Protein AF-0000000073405558 (afdb_homodimer)

Structure (mmCIF, N/CA/C/O backbone):
data_AF-0000000073405558-model_v1
#
loop_
_entity.id
_entity.type
_entity.pdbx_description
1 polymer 'Conserved protein'
#
loop_
_atom_site.group_PDB
_atom_site.id
_atom_site.type_symbol
_atom_site.label_atom_id
_atom_site.label_alt_id
_atom_site.label_comp_id
_atom_site.label_asym_id
_atom_site.label_entity_id
_atom_site.label_seq_id
_atom_site.pdbx_PDB_ins_code
_atom_site.Cartn_x
_atom_site.Cartn_y
_atom_site.Cartn_z
_atom_site.occupancy
_atom_site.B_iso_or_equiv
_atom_site.auth_seq_id
_atom_site.auth_comp_id
_atom_site.auth_asym_id
_atom_site.auth_atom_id
_atom_site.pdbx_PDB_model_num
ATOM 1 N N . MET A 1 1 ? 10.961 -2.889 0.88 1 94.19 1 MET A N 1
ATOM 2 C CA . MET A 1 1 ? 10.07 -3.098 2.018 1 94.19 1 MET A CA 1
ATOM 3 C C . MET A 1 1 ? 9.234 -4.359 1.827 1 94.19 1 MET A C 1
ATOM 5 O O . MET A 1 1 ? 8.805 -4.66 0.713 1 94.19 1 MET A O 1
ATOM 9 N N . LYS A 1 2 ? 8.961 -5.039 2.867 1 95.44 2 LYS A N 1
ATOM 10 C CA . LYS A 1 2 ? 8.125 -6.234 2.814 1 95.44 2 LYS A CA 1
ATOM 11 C C . LYS A 1 2 ? 6.695 -5.926 3.254 1 95.44 2 LYS A C 1
ATOM 13 O O . LYS A 1 2 ? 6.469 -5.008 4.047 1 95.44 2 LYS A O 1
ATOM 18 N N . PRO A 1 3 ? 5.777 -6.672 2.682 1 95.94 3 PRO A N 1
ATOM 19 C CA . PRO A 1 3 ? 4.41 -6.461 3.164 1 95.94 3 PRO A CA 1
ATOM 20 C C . PRO A 1 3 ? 4.215 -6.93 4.602 1 95.94 3 PRO A C 1
ATOM 22 O O . PRO A 1 3 ? 4.848 -7.895 5.035 1 95.94 3 PRO A O 1
ATOM 25 N N . LEU A 1 4 ? 3.416 -6.172 5.285 1 94.69 4 LEU A N 1
ATOM 26 C CA . LEU A 1 4 ? 2.92 -6.625 6.578 1 94.69 4 LEU A CA 1
ATOM 27 C C . LEU A 1 4 ? 1.76 -7.598 6.406 1 94.69 4 LEU A C 1
ATOM 29 O O . LEU A 1 4 ? 0.819 -7.324 5.656 1 94.69 4 LEU A O 1
ATOM 33 N N . ILE A 1 5 ? 1.87 -8.695 7.098 1 93.44 5 ILE A N 1
ATOM 34 C CA . ILE A 1 5 ? 0.829 -9.711 6.961 1 93.44 5 ILE A CA 1
ATOM 35 C C . ILE A 1 5 ? 0.1 -9.883 8.289 1 93.44 5 ILE A C 1
ATOM 37 O O . ILE A 1 5 ? 0.732 -10.07 9.336 1 93.44 5 ILE A O 1
ATOM 41 N N . HIS A 1 6 ? -1.193 -9.727 8.211 1 91.56 6 HIS A N 1
ATOM 42 C CA . HIS A 1 6 ? -2.047 -10.078 9.336 1 91.56 6 HIS A CA 1
ATOM 43 C C . HIS A 1 6 ? -2.803 -11.375 9.07 1 91.56 6 HIS A C 1
ATOM 45 O O . HIS A 1 6 ? -3.539 -11.484 8.086 1 91.56 6 HIS A O 1
ATOM 51 N N . LYS A 1 7 ? -2.51 -12.219 9.969 1 88.12 7 LYS A N 1
ATOM 52 C CA . LYS A 1 7 ? -3.195 -13.5 9.828 1 88.12 7 LYS A CA 1
ATOM 53 C C . LYS A 1 7 ? -4.66 -13.391 10.25 1 88.12 7 LYS A C 1
ATOM 55 O O . LYS A 1 7 ? -4.977 -12.719 11.227 1 88.12 7 LYS A O 1
ATOM 60 N N . GLY A 1 8 ? -5.41 -13.812 9.375 1 82.25 8 GLY A N 1
ATOM 61 C CA . GLY A 1 8 ? -6.812 -13.891 9.75 1 82.25 8 GLY A CA 1
ATOM 62 C C . GLY A 1 8 ? -7.129 -15.055 10.664 1 82.25 8 GLY A C 1
ATOM 63 O O . GLY A 1 8 ? -6.223 -15.734 11.148 1 82.25 8 GLY A O 1
ATOM 64 N N . SER A 1 9 ? -8.43 -15.102 11.023 1 83.25 9 SER A N 1
ATOM 65 C CA . SER A 1 9 ? -8.906 -16.156 11.906 1 83.25 9 SER A CA 1
ATOM 66 C C . SER A 1 9 ? -8.828 -17.531 11.227 1 83.25 9 SER A C 1
ATOM 68 O O . SER A 1 9 ? -8.719 -18.547 11.898 1 83.25 9 SER A O 1
ATOM 70 N N . LYS A 1 10 ? -8.906 -17.609 9.891 1 84.69 10 LYS A N 1
ATOM 71 C CA . LYS A 1 10 ? -8.867 -18.828 9.102 1 84.69 10 LYS A CA 1
ATOM 72 C C . LYS A 1 10 ? -7.723 -18.797 8.086 1 84.69 10 LYS A C 1
ATOM 74 O O . LYS A 1 10 ? -7.297 -17.719 7.66 1 84.69 10 LYS A O 1
ATOM 79 N N . PRO A 1 11 ? -7.262 -20.047 7.836 1 77.06 11 PRO A N 1
ATOM 80 C CA . PRO A 1 11 ? -6.242 -20.094 6.785 1 77.06 11 PRO A CA 1
ATOM 81 C C . PRO A 1 11 ? -6.711 -19.469 5.473 1 77.06 11 PRO A C 1
ATOM 83 O O . PRO A 1 11 ? -7.863 -19.672 5.074 1 77.06 11 PRO A O 1
ATOM 86 N N . GLY A 1 12 ? -5.973 -18.562 4.902 1 78.06 12 GLY A N 1
ATOM 87 C CA . GLY A 1 12 ? -6.328 -17.938 3.645 1 78.06 12 GLY A CA 1
ATOM 88 C C . GLY A 1 12 ? -6.945 -16.562 3.826 1 78.06 12 GLY A C 1
ATOM 89 O O . GLY A 1 12 ? -7.242 -15.875 2.846 1 78.06 12 GLY A O 1
ATOM 90 N N . GLN A 1 13 ? -7.195 -16.234 5.016 1 87.81 13 GLN A N 1
ATOM 91 C CA . GLN A 1 13 ? -7.812 -14.938 5.301 1 87.81 13 GLN A CA 1
ATOM 92 C C . GLN A 1 13 ? -6.777 -13.93 5.785 1 87.81 13 GLN A C 1
ATOM 94 O O . GLN A 1 13 ? -7.047 -13.141 6.695 1 87.81 13 GLN A O 1
ATOM 99 N N . GLU A 1 14 ? -5.609 -14.055 5.121 1 91.81 14 GLU A N 1
ATOM 100 C CA . GLU A 1 14 ? -4.559 -13.102 5.461 1 91.81 14 GLU A CA 1
ATOM 101 C C . GLU A 1 14 ? -4.789 -11.758 4.77 1 91.81 14 GLU A C 1
ATOM 103 O O . GLU A 1 14 ? -5.371 -11.703 3.686 1 91.81 14 GLU A O 1
ATOM 108 N N . SER A 1 15 ? -4.457 -10.773 5.512 1 94.5 15 SER A N 1
ATOM 109 C CA . SER A 1 15 ? -4.438 -9.445 4.922 1 94.5 15 SER A CA 1
ATOM 110 C C . SER A 1 15 ? -3.01 -8.961 4.691 1 94.5 15 SER A C 1
ATOM 112 O O . SER A 1 15 ? -2.115 -9.258 5.488 1 94.5 15 SER A O 1
ATOM 114 N N . TYR A 1 16 ? -2.812 -8.344 3.566 1 96.19 16 TYR A N 1
ATOM 115 C CA . TYR A 1 16 ? -1.51 -7.809 3.182 1 96.19 16 TYR A CA 1
ATOM 116 C C . TYR A 1 16 ? -1.532 -6.285 3.146 1 96.19 16 TYR A C 1
ATOM 118 O O . TYR A 1 16 ? -2.461 -5.684 2.6 1 96.19 16 TYR A O 1
ATOM 126 N N . TYR A 1 17 ? -0.518 -5.699 3.736 1 97.44 17 TYR A N 1
ATOM 127 C CA . TYR A 1 17 ? -0.433 -4.242 3.797 1 97.44 17 TYR A CA 1
ATOM 128 C C . TYR A 1 17 ? 0.946 -3.758 3.367 1 97.44 17 TYR A C 1
ATOM 130 O O . TYR A 1 17 ? 1.953 -4.422 3.625 1 97.44 17 TYR A O 1
ATOM 138 N N . LEU A 1 18 ? 0.977 -2.615 2.75 1 98.06 18 LEU A N 1
ATOM 139 C CA . LEU A 1 18 ? 2.227 -1.925 2.453 1 98.06 18 LEU A CA 1
ATOM 140 C C . LEU A 1 18 ? 2.381 -0.682 3.322 1 98.06 18 LEU A C 1
ATOM 142 O O . LEU A 1 18 ? 1.44 0.104 3.461 1 98.06 18 LEU A O 1
ATOM 146 N N . ASN A 1 19 ? 3.535 -0.561 3.877 1 97.56 19 ASN A N 1
ATOM 147 C CA . ASN A 1 19 ? 3.836 0.572 4.746 1 97.56 19 ASN A CA 1
ATOM 148 C C . ASN A 1 19 ? 4.02 1.858 3.947 1 97.56 19 ASN A C 1
ATOM 150 O O . ASN A 1 19 ? 4.641 1.852 2.885 1 97.56 19 ASN A O 1
ATOM 154 N N . ILE A 1 20 ? 3.396 2.918 4.41 1 97.69 20 ILE A N 1
ATOM 155 C CA . ILE A 1 20 ? 3.777 4.262 3.984 1 97.69 20 ILE A CA 1
ATOM 156 C C . ILE A 1 20 ? 4.797 4.844 4.957 1 97.69 20 ILE A C 1
ATOM 158 O O . ILE A 1 20 ? 4.473 5.121 6.113 1 97.69 20 ILE A O 1
ATOM 162 N N . PRO A 1 21 ? 5.98 4.996 4.512 1 96.38 21 PRO A N 1
ATOM 163 C CA . PRO A 1 21 ? 6.984 5.547 5.426 1 96.38 21 PRO A CA 1
ATOM 164 C C . PRO A 1 21 ? 6.531 6.848 6.086 1 96.38 21 PRO A C 1
ATOM 166 O O . PRO A 1 21 ? 5.895 7.684 5.438 1 96.38 21 PRO A O 1
ATOM 169 N N . ARG A 1 22 ? 6.957 7.043 7.32 1 94.38 22 ARG A N 1
ATOM 170 C CA . ARG A 1 22 ? 6.523 8.172 8.133 1 94.38 22 ARG A CA 1
ATOM 171 C C . ARG A 1 22 ? 6.883 9.5 7.465 1 94.38 22 ARG A C 1
ATOM 173 O O . ARG A 1 22 ? 6.098 10.445 7.492 1 94.38 22 ARG A O 1
ATOM 180 N N . GLU A 1 23 ? 8.086 9.531 6.926 1 94.31 23 GLU A N 1
ATOM 181 C CA . GLU A 1 23 ? 8.531 10.75 6.262 1 94.31 23 GLU A CA 1
ATOM 182 C C . GLU A 1 23 ? 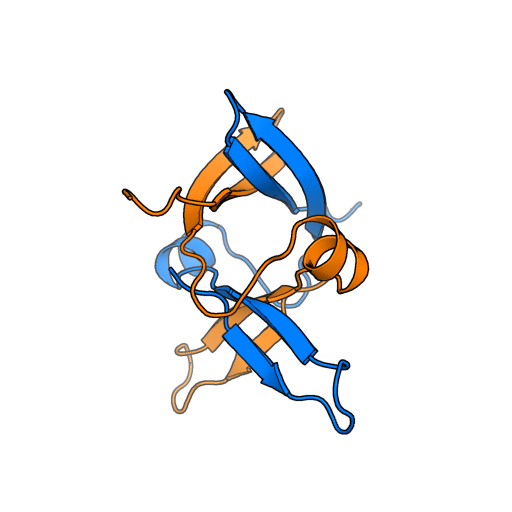7.602 11.125 5.113 1 94.31 23 GLU A C 1
ATOM 184 O O . GLU A 1 23 ? 7.344 12.312 4.879 1 94.31 23 GLU A O 1
ATOM 189 N N . ILE A 1 24 ? 7.133 10.164 4.406 1 96.44 24 ILE A N 1
ATOM 190 C CA . ILE A 1 24 ? 6.219 10.406 3.295 1 96.44 24 ILE A CA 1
ATOM 191 C C . ILE A 1 24 ? 4.855 10.836 3.834 1 96.44 24 ILE A C 1
ATOM 193 O O . ILE A 1 24 ? 4.246 11.773 3.322 1 96.44 24 ILE A O 1
ATOM 197 N N . VAL A 1 25 ? 4.352 10.18 4.934 1 95.31 25 VAL A N 1
ATOM 198 C CA . VAL A 1 25 ? 3.086 10.539 5.566 1 95.31 25 VAL A CA 1
ATOM 199 C C . VAL A 1 25 ? 3.115 12.008 5.984 1 95.31 25 VAL A C 1
ATOM 201 O O . VAL A 1 25 ? 2.188 12.758 5.684 1 95.31 25 VAL A O 1
ATOM 204 N N . ARG A 1 26 ? 4.145 12.383 6.59 1 95 26 ARG A N 1
ATOM 205 C CA . ARG A 1 26 ? 4.277 13.742 7.09 1 95 26 ARG A CA 1
ATOM 206 C C . ARG A 1 26 ? 4.391 14.742 5.938 1 95 26 ARG A C 1
ATOM 208 O O . ARG A 1 26 ? 3.723 15.773 5.941 1 95 26 ARG A O 1
ATOM 215 N N . ALA A 1 27 ? 5.18 14.438 4.945 1 95.69 27 ALA A N 1
ATOM 216 C CA . ALA A 1 27 ? 5.426 15.344 3.834 1 95.69 27 ALA A CA 1
ATOM 217 C C . ALA A 1 27 ? 4.152 15.586 3.025 1 95.69 27 ALA A C 1
ATOM 219 O O . ALA A 1 27 ? 3.918 16.688 2.537 1 95.69 27 ALA A O 1
ATOM 220 N N . LEU A 1 28 ? 3.357 14.578 2.92 1 95.38 28 LEU A N 1
ATOM 221 C CA . LEU A 1 28 ? 2.184 14.664 2.061 1 95.38 28 LEU A CA 1
ATOM 222 C C . LEU A 1 28 ? 0.931 14.961 2.879 1 95.38 28 LEU A C 1
ATOM 224 O O . LEU A 1 28 ? -0.15 15.156 2.318 1 95.38 28 LEU A O 1
ATOM 228 N N . GLY A 1 29 ? 1.129 14.961 4.219 1 94.12 29 GLY A N 1
ATOM 229 C CA . GLY A 1 29 ? -0.021 15.195 5.078 1 94.12 29 GLY A CA 1
ATOM 230 C C . GLY A 1 29 ? -1.075 14.109 4.977 1 94.12 29 GLY A C 1
ATOM 231 O O . GLY A 1 29 ? -2.27 14.406 4.891 1 94.12 29 GLY A O 1
ATOM 232 N N . ILE A 1 30 ? -0.703 12.922 4.895 1 94.62 30 ILE A N 1
ATOM 233 C CA . ILE A 1 30 ? -1.64 11.805 4.809 1 94.62 30 ILE A CA 1
ATOM 234 C C . ILE A 1 30 ? -2.305 11.586 6.164 1 94.62 30 ILE A C 1
ATOM 236 O O . ILE A 1 30 ? -1.632 11.578 7.199 1 94.62 30 ILE A O 1
ATOM 240 N N . THR A 1 31 ? -3.592 11.398 6.16 1 92.88 31 THR A N 1
ATOM 241 C CA . THR A 1 31 ? -4.363 11.172 7.379 1 92.88 31 THR A CA 1
ATOM 242 C C . THR A 1 31 ?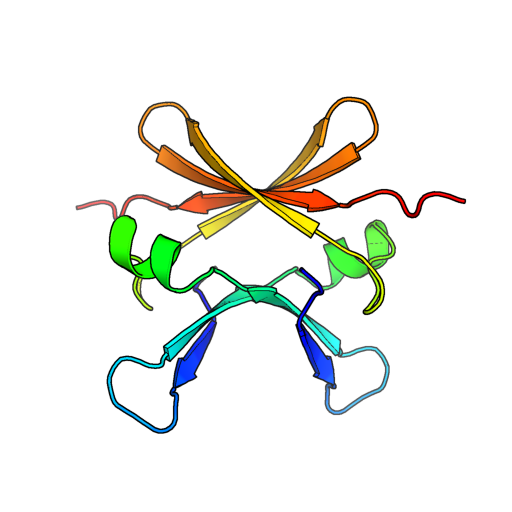 -5.242 9.93 7.238 1 92.88 31 THR A C 1
ATOM 244 O O . THR A 1 31 ? -5.309 9.328 6.168 1 92.88 31 THR A O 1
ATOM 247 N N . SER A 1 32 ? -5.922 9.57 8.359 1 91.75 32 SER A N 1
ATOM 248 C CA . SER A 1 32 ? -6.824 8.422 8.391 1 91.75 32 SER A CA 1
ATOM 249 C C . SER A 1 32 ? -8.047 8.664 7.512 1 91.75 32 SER A C 1
ATOM 251 O O . SER A 1 32 ? -8.781 7.723 7.195 1 91.75 32 SER A O 1
ATOM 253 N N . GLU A 1 33 ? -8.281 9.852 7.133 1 93.19 33 GLU A N 1
ATOM 254 C CA . GLU A 1 33 ? -9.469 10.188 6.363 1 93.19 33 GLU A CA 1
ATOM 255 C C . GLU A 1 33 ? -9.188 10.125 4.863 1 93.19 33 GLU A C 1
ATOM 257 O O . GLU A 1 33 ? -10.117 10.195 4.051 1 93.19 33 GLU A O 1
ATOM 262 N N . ASP A 1 34 ? -7.945 10.062 4.539 1 94.12 34 ASP A N 1
ATOM 263 C CA . ASP A 1 34 ? -7.602 9.984 3.125 1 94.12 34 ASP A CA 1
ATOM 264 C C . ASP A 1 34 ? -8.164 8.711 2.49 1 94.12 34 ASP A C 1
ATOM 266 O O . ASP A 1 34 ? -8.281 7.684 3.156 1 94.12 34 ASP A O 1
ATOM 270 N N . GLU A 1 35 ? -8.562 8.859 1.246 1 96.38 35 GLU A N 1
ATOM 271 C CA . GLU A 1 35 ? -9.016 7.738 0.43 1 96.38 35 GLU A CA 1
ATOM 272 C C . GLU A 1 35 ? -8.07 7.488 -0.742 1 96.38 35 GLU A C 1
ATOM 274 O O . GLU A 1 35 ? -7.594 8.43 -1.372 1 96.38 35 GLU A O 1
ATOM 279 N N . PHE A 1 36 ? -7.805 6.215 -0.952 1 97 36 PHE A N 1
ATOM 280 C CA . PHE A 1 36 ? -6.938 5.828 -2.061 1 97 36 PHE A CA 1
ATOM 281 C C . PHE A 1 36 ? -7.664 4.875 -3.004 1 97 36 PHE A C 1
ATOM 283 O O . PHE A 1 36 ? -8.508 4.086 -2.572 1 97 36 PHE A O 1
ATOM 290 N N . VAL A 1 37 ? -7.34 4.977 -4.246 1 97.44 37 VAL A N 1
ATOM 291 C CA . VAL A 1 37 ? -7.816 4.031 -5.254 1 97.44 37 VAL A CA 1
ATOM 292 C C . VAL A 1 37 ? -6.633 3.262 -5.836 1 97.44 37 VAL A C 1
ATOM 294 O O . VAL A 1 37 ? -5.656 3.861 -6.285 1 97.44 37 VAL A O 1
ATOM 297 N N . LEU A 1 38 ? -6.727 1.967 -5.777 1 97.81 38 LEU A N 1
ATOM 298 C CA . LEU A 1 38 ? -5.645 1.105 -6.246 1 97.81 38 LEU A CA 1
ATOM 299 C C . LEU A 1 38 ? -5.785 0.817 -7.734 1 97.81 38 LEU A C 1
ATOM 301 O O . LEU A 1 38 ? -6.883 0.522 -8.211 1 97.81 38 LEU A O 1
ATOM 305 N N . SER A 1 39 ? -4.648 0.939 -8.445 1 97.44 39 SER A N 1
ATOM 306 C CA . SER A 1 39 ? -4.473 0.393 -9.789 1 97.44 39 SER A CA 1
ATOM 307 C C . SER A 1 39 ? -3.232 -0.492 -9.867 1 97.44 39 SER A C 1
ATOM 309 O O . SER A 1 39 ? -2.225 -0.218 -9.211 1 97.44 39 SER A O 1
ATOM 311 N N . VA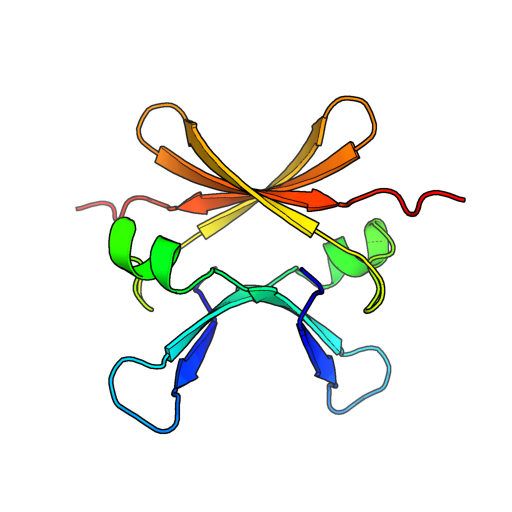L A 1 40 ? -3.371 -1.531 -10.57 1 97.94 40 VAL A N 1
ATOM 312 C CA . VAL A 1 40 ? -2.242 -2.422 -10.828 1 97.94 40 VAL A CA 1
ATOM 313 C C . VAL A 1 40 ? -1.662 -2.139 -12.211 1 97.94 40 VAL A C 1
ATOM 315 O O . VAL A 1 40 ? -2.387 -2.148 -13.211 1 97.94 40 VAL A O 1
ATOM 318 N N . GLU A 1 41 ? -0.369 -1.886 -12.219 1 97.06 41 GLU A N 1
ATOM 319 C CA . GLU A 1 41 ? 0.301 -1.545 -13.477 1 97.06 41 GLU A CA 1
ATOM 320 C C . GLU A 1 41 ? 1.45 -2.504 -13.766 1 97.06 41 GLU A C 1
ATOM 322 O O . GLU A 1 41 ? 2.023 -3.092 -12.844 1 97.06 41 GLU A O 1
ATOM 327 N N . ASN A 1 42 ? 1.689 -2.773 -15 1 94.62 42 ASN A N 1
ATOM 328 C CA . ASN A 1 42 ? 2.895 -3.439 -15.484 1 94.62 42 ASN A CA 1
ATOM 329 C C . ASN A 1 42 ? 3.855 -2.453 -16.141 1 94.62 42 ASN A C 1
ATOM 331 O O . ASN A 1 42 ? 3.514 -1.815 -17.141 1 94.62 42 ASN A O 1
ATOM 335 N N . ARG A 1 43 ? 4.965 -2.271 -15.508 1 93.75 43 ARG A N 1
ATOM 336 C CA . ARG A 1 43 ? 5.992 -1.379 -16.031 1 93.75 43 ARG A CA 1
ATOM 337 C C . ARG A 1 43 ? 7.242 -2.154 -16.422 1 93.75 43 ARG A C 1
ATOM 339 O O . ARG A 1 43 ? 8.055 -2.516 -15.57 1 93.75 43 ARG A O 1
ATOM 346 N N . ASP A 1 44 ? 7.402 -2.342 -17.672 1 90.88 44 ASP A N 1
ATOM 347 C CA . ASP A 1 44 ? 8.578 -3.033 -18.203 1 90.88 44 ASP A CA 1
ATOM 348 C C . ASP A 1 44 ? 8.734 -4.406 -17.547 1 90.88 44 ASP A C 1
ATOM 350 O O . ASP A 1 44 ? 9.82 -4.754 -17.078 1 90.88 44 ASP A O 1
ATOM 354 N N . GLY A 1 45 ? 7.59 -5.16 -17.297 1 88.94 45 GLY A N 1
ATOM 355 C CA . GLY A 1 45 ? 7.629 -6.512 -16.766 1 88.94 45 GLY A CA 1
ATOM 356 C C . GLY A 1 45 ? 7.516 -6.555 -15.25 1 88.94 45 GLY A C 1
ATOM 357 O O . GLY A 1 45 ? 7.395 -7.633 -14.664 1 88.94 45 GLY A O 1
ATOM 358 N N . ASP A 1 46 ? 7.641 -5.359 -14.695 1 92.44 46 ASP A N 1
ATOM 359 C CA . ASP A 1 46 ? 7.496 -5.297 -13.25 1 92.44 46 ASP A CA 1
ATOM 360 C C . ASP A 1 46 ? 6.059 -4.961 -12.852 1 92.44 46 ASP A C 1
ATOM 362 O O . ASP A 1 46 ? 5.422 -4.109 -13.477 1 92.44 46 ASP A O 1
ATOM 366 N N . ILE A 1 47 ? 5.598 -5.66 -11.828 1 96.19 47 ILE A N 1
ATOM 367 C CA . ILE A 1 47 ? 4.289 -5.355 -11.258 1 96.19 47 ILE A CA 1
ATOM 368 C C . ILE A 1 47 ? 4.406 -4.16 -10.312 1 96.19 47 ILE A C 1
ATOM 370 O O . ILE A 1 47 ? 5.27 -4.137 -9.438 1 96.19 47 ILE A O 1
ATOM 374 N N . VAL A 1 48 ? 3.531 -3.15 -10.602 1 97.81 48 VAL A N 1
ATOM 375 C CA . VAL A 1 48 ? 3.52 -1.955 -9.766 1 97.81 48 VAL A CA 1
ATOM 376 C C . VAL A 1 48 ? 2.115 -1.724 -9.219 1 97.81 48 VAL A C 1
ATOM 378 O O . VAL A 1 48 ? 1.14 -1.708 -9.969 1 97.81 48 VAL A O 1
ATOM 381 N N . LEU A 1 49 ? 1.959 -1.699 -7.887 1 98.38 49 LEU A N 1
ATOM 382 C CA . LEU A 1 49 ? 0.725 -1.296 -7.223 1 98.38 49 LEU A CA 1
ATOM 383 C C . LEU A 1 49 ? 0.702 0.211 -6.988 1 98.38 49 LEU A C 1
ATOM 385 O O . LEU A 1 49 ? 1.514 0.736 -6.223 1 98.38 49 LEU A O 1
ATOM 389 N N . CYS A 1 50 ? -0.216 0.916 -7.648 1 98.44 50 CYS A N 1
ATOM 390 C CA . CYS A 1 50 ? -0.282 2.369 -7.543 1 98.44 50 CYS A CA 1
ATOM 391 C C . CYS A 1 50 ? -1.553 2.807 -6.824 1 98.44 50 CYS A C 1
ATOM 393 O O . CYS A 1 50 ? -2.66 2.508 -7.277 1 98.44 50 CYS A O 1
ATOM 395 N N . TYR A 1 51 ? -1.402 3.467 -5.715 1 98.25 51 TYR A N 1
ATOM 396 C CA . TYR A 1 51 ? -2.49 4.02 -4.918 1 98.25 51 TYR A CA 1
ATOM 397 C C . TYR A 1 51 ? -2.623 5.523 -5.141 1 98.25 51 TYR A C 1
ATOM 399 O O . TYR A 1 51 ? -1.772 6.301 -4.703 1 98.25 51 TYR A O 1
ATOM 407 N N . ARG A 1 52 ? -3.729 5.898 -5.789 1 98.19 52 ARG A N 1
ATOM 408 C CA . ARG A 1 52 ? -4 7.309 -6.051 1 98.19 52 ARG A CA 1
ATOM 409 C C . ARG A 1 52 ? -4.82 7.926 -4.922 1 98.19 52 ARG A C 1
ATOM 411 O O . ARG A 1 52 ? -5.887 7.418 -4.574 1 98.19 52 ARG A O 1
ATOM 418 N N . ARG A 1 53 ? -4.27 8.945 -4.309 1 96.69 53 ARG A N 1
ATOM 419 C CA . ARG A 1 53 ? -5.02 9.695 -3.303 1 96.69 53 ARG 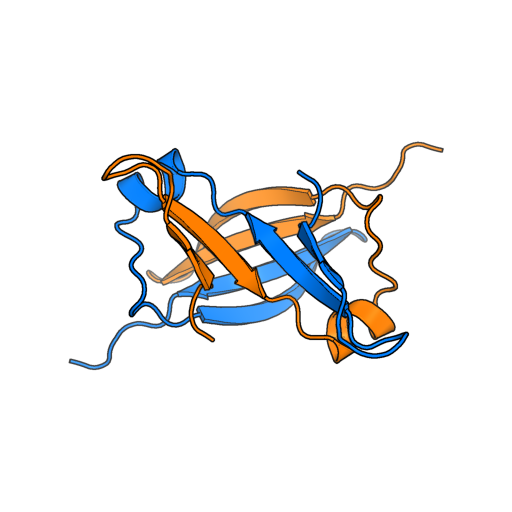A CA 1
ATOM 420 C C . ARG A 1 53 ? -6.18 10.453 -3.938 1 96.69 53 ARG A C 1
ATOM 422 O O . ARG A 1 53 ? -5.98 11.242 -4.867 1 96.69 53 ARG A O 1
ATOM 429 N N . VAL A 1 54 ? -7.352 10.141 -3.4 1 92.88 54 VAL A N 1
ATOM 430 C CA . VAL A 1 54 ? -8.547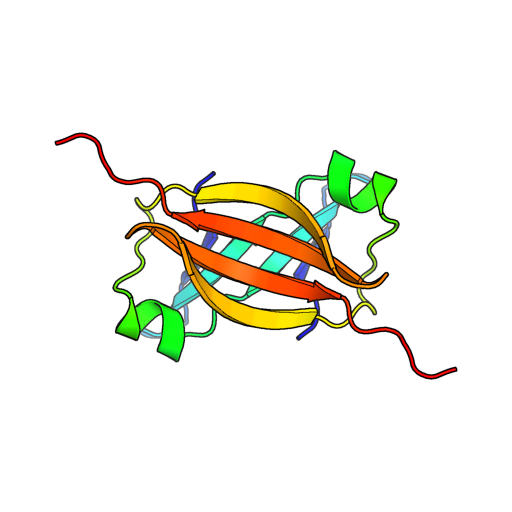 10.758 -3.959 1 92.88 54 VAL A CA 1
ATOM 431 C C . VAL A 1 54 ? -8.773 12.125 -3.326 1 92.88 54 VAL A C 1
ATOM 433 O O . VAL A 1 54 ? -8.602 12.289 -2.115 1 92.88 54 VAL A O 1
ATOM 436 N N . LYS A 1 55 ? -9.008 13.023 -4.141 1 80.38 55 LYS A N 1
ATOM 437 C CA . LYS A 1 55 ? -9.375 14.352 -3.65 1 80.38 55 LYS A CA 1
ATOM 438 C C . LYS A 1 55 ? -10.773 14.336 -3.029 1 80.38 55 LYS A C 1
ATOM 440 O O . LYS A 1 55 ? -11.664 13.633 -3.5 1 80.38 55 LYS A O 1
ATOM 445 N N . LYS A 1 56 ? -10.695 14.828 -1.743 1 71 56 LYS A N 1
ATOM 446 C CA . LYS A 1 56 ? -12.031 14.992 -1.188 1 71 56 LYS A CA 1
ATOM 447 C C . LYS A 1 56 ? -12.828 16.031 -1.97 1 71 56 LYS A C 1
ATOM 449 O O . LYS A 1 56 ? -12.273 17.031 -2.432 1 71 56 LYS A O 1
ATOM 454 N N . SER A 1 57 ? -13.875 15.539 -2.707 1 57.75 57 SER A N 1
ATOM 455 C CA . SER A 1 57 ? -14.766 16.562 -3.256 1 57.75 57 SER A CA 1
ATOM 456 C C . SER A 1 57 ? -15.125 17.609 -2.199 1 57.75 57 SER A C 1
ATOM 458 O O . SER A 1 57 ? -15.5 17.25 -1.079 1 57.75 57 SER A O 1
ATOM 460 N N . GLN A 1 58 ? -14.617 18.828 -2.205 1 43.38 58 GLN A N 1
ATOM 461 C CA . GLN A 1 58 ? -15.195 19.875 -1.388 1 43.38 58 GLN A CA 1
ATOM 462 C C . GLN A 1 58 ? -16.719 19.812 -1.391 1 43.38 58 GLN A C 1
ATOM 464 O O . GLN A 1 58 ? -17.328 19.547 -2.428 1 43.38 58 GLN A O 1
ATOM 469 N N . MET B 1 1 ? -10.242 3.207 -0.637 1 94.25 1 MET B N 1
ATOM 470 C CA . MET B 1 1 ? -9.812 2.525 0.579 1 94.25 1 MET B CA 1
ATOM 471 C C . MET B 1 1 ? -9.094 3.492 1.519 1 94.25 1 MET B C 1
ATOM 473 O O . MET B 1 1 ? -8.367 4.375 1.068 1 94.25 1 MET B O 1
ATOM 477 N N . LYS B 1 2 ? -9.242 3.311 2.771 1 95.38 2 LYS B N 1
ATOM 478 C CA . LYS B 1 2 ? -8.562 4.141 3.764 1 95.38 2 LYS B CA 1
ATOM 479 C C . LYS B 1 2 ? -7.312 3.451 4.301 1 95.38 2 LYS B C 1
ATOM 481 O O . LYS B 1 2 ? -7.246 2.221 4.336 1 95.38 2 LYS B O 1
ATOM 486 N N . PRO B 1 3 ? -6.355 4.281 4.652 1 95.81 3 PRO B N 1
ATOM 487 C CA . PRO B 1 3 ? -5.188 3.646 5.266 1 95.81 3 PRO B CA 1
ATOM 488 C C . PRO B 1 3 ? -5.492 3.049 6.637 1 95.81 3 PRO B C 1
ATOM 490 O O . PRO B 1 3 ? -6.34 3.566 7.367 1 95.81 3 PRO B O 1
ATOM 493 N N . LEU B 1 4 ? -4.836 1.957 6.887 1 94.75 4 LEU B N 1
ATOM 494 C CA . LEU B 1 4 ? -4.82 1.403 8.234 1 94.75 4 LEU B CA 1
ATOM 495 C C . LEU B 1 4 ? -3.791 2.121 9.102 1 94.75 4 LEU B C 1
ATOM 497 O O . LEU B 1 4 ? -2.641 2.293 8.695 1 94.75 4 LEU B O 1
ATOM 501 N N . ILE B 1 5 ? -4.242 2.504 10.281 1 93.38 5 ILE B N 1
ATOM 502 C CA . ILE B 1 5 ? -3.342 3.24 11.156 1 93.38 5 ILE B CA 1
ATOM 503 C C . ILE B 1 5 ? -3.09 2.434 12.43 1 93.38 5 ILE B C 1
ATOM 505 O O . ILE B 1 5 ? -4.035 1.985 13.086 1 93.38 5 ILE B O 1
ATOM 509 N N . HIS B 1 6 ? -1.819 2.223 12.656 1 91.38 6 HIS B N 1
ATOM 510 C CA . HIS B 1 6 ? -1.409 1.667 13.945 1 91.38 6 HIS B CA 1
ATOM 511 C C . HIS B 1 6 ? -0.776 2.734 14.828 1 91.38 6 HIS B C 1
ATOM 513 O O . HIS B 1 6 ? 0.21 3.365 14.438 1 91.38 6 HIS B O 1
ATOM 519 N N . LYS B 1 7 ? -1.437 2.816 15.906 1 87.88 7 LYS B N 1
ATOM 520 C CA . LYS B 1 7 ? -0.899 3.797 16.844 1 87.88 7 LYS B CA 1
ATOM 521 C C . LYS B 1 7 ? 0.357 3.268 17.531 1 87.88 7 LYS B C 1
ATOM 523 O O . LYS B 1 7 ? 0.425 2.09 17.891 1 87.88 7 LYS B O 1
ATOM 528 N N . GLY B 1 8 ? 1.288 4.059 17.422 1 81.81 8 GLY B N 1
ATOM 529 C CA . GLY B 1 8 ? 2.484 3.707 18.172 1 81.81 8 GLY B CA 1
ATOM 530 C C . GLY B 1 8 ? 2.352 3.957 19.656 1 81.81 8 GLY B C 1
ATOM 531 O O . GLY B 1 8 ? 1.266 4.277 20.141 1 81.81 8 GLY B O 1
ATOM 532 N N . SER B 1 9 ? 3.436 3.6 20.344 1 83.25 9 SER B N 1
ATOM 533 C CA . SER B 1 9 ? 3.479 3.77 21.797 1 83.25 9 SER B CA 1
ATOM 534 C C . SER B 1 9 ? 3.453 5.246 22.188 1 83.25 9 SER B C 1
ATOM 536 O O . SER B 1 9 ? 2.994 5.602 23.266 1 83.25 9 SER B O 1
ATOM 538 N N . LYS B 1 10 ? 3.945 6.148 21.344 1 84.5 10 LYS B N 1
ATOM 539 C CA . LYS B 1 10 ? 4.016 7.586 21.578 1 84.5 10 LYS B CA 1
ATOM 540 C C . LYS B 1 10 ? 3.242 8.359 20.516 1 84.5 10 LYS B C 1
ATOM 542 O O . LYS B 1 10 ? 3.096 7.883 19.391 1 84.5 10 LYS B O 1
ATOM 547 N N . PRO B 1 11 ? 2.75 9.508 21 1 77.25 11 PRO B N 1
ATOM 548 C CA . PRO B 1 11 ? 2.088 10.344 20 1 77.25 11 PRO B CA 1
ATOM 549 C C . PRO B 1 11 ? 2.994 10.688 18.828 1 77.25 11 PRO B C 1
ATOM 551 O O . PRO B 1 11 ? 4.184 10.961 19.016 1 77.25 11 PRO B O 1
ATOM 554 N N . GLY B 1 12 ? 2.561 10.469 17.609 1 78 12 GLY B N 1
ATOM 555 C CA . GLY B 1 12 ? 3.342 10.773 16.422 1 78 12 GLY B CA 1
ATOM 556 C C . GLY B 1 12 ? 4.035 9.562 15.836 1 78 12 GLY B C 1
ATOM 557 O O . GLY B 1 12 ? 4.68 9.656 14.789 1 78 12 GLY B O 1
ATOM 558 N N . GLN B 1 13 ? 4.004 8.516 16.547 1 87.88 13 GLN B N 1
ATOM 559 C CA . GLN B 1 13 ? 4.66 7.301 16.078 1 87.88 13 GLN B CA 1
ATOM 560 C C . GLN B 1 13 ? 3.658 6.344 15.445 1 87.88 13 GLN B C 1
ATOM 562 O O . GLN B 1 13 ? 3.727 5.129 15.664 1 87.88 13 GLN B O 1
ATOM 567 N N . GLU B 1 14 ? 2.756 6.988 14.664 1 91.81 14 GLU B N 1
ATOM 568 C CA . GLU B 1 14 ? 1.777 6.168 13.961 1 91.81 14 GLU B CA 1
ATOM 569 C C . GLU B 1 14 ? 2.371 5.57 12.688 1 91.81 14 GLU B C 1
ATOM 571 O O . GLU B 1 14 ? 3.268 6.156 12.078 1 91.81 14 GLU B O 1
ATOM 576 N N . SER B 1 15 ? 1.972 4.383 12.461 1 94.62 15 SER B N 1
ATOM 577 C CA . SER B 1 15 ? 2.297 3.76 11.188 1 94.62 15 SER B CA 1
ATOM 578 C C . SER B 1 15 ? 1.079 3.707 10.266 1 94.62 15 SER B C 1
ATOM 580 O O . SER B 1 15 ? -0.046 3.518 10.734 1 94.62 15 SER B O 1
ATOM 582 N N . TYR B 1 16 ? 1.308 4.004 9.023 1 96.19 16 TYR B N 1
ATOM 583 C CA . TYR B 1 16 ? 0.26 3.998 8.008 1 96.19 16 TYR B CA 1
ATOM 584 C C . TYR B 1 16 ? 0.479 2.873 7.004 1 96.19 16 TYR B C 1
ATOM 586 O O . TYR B 1 16 ? 1.597 2.668 6.527 1 96.19 16 TYR B O 1
ATOM 594 N N . TYR B 1 17 ? -0.584 2.164 6.711 1 97.38 17 TYR B N 1
ATOM 595 C CA . TYR B 1 17 ? -0.505 1.038 5.785 1 97.38 17 TYR B CA 1
ATOM 596 C C . TYR B 1 17 ? -1.612 1.111 4.742 1 97.38 17 TYR B C 1
ATOM 598 O O . TYR B 1 17 ? -2.725 1.556 5.035 1 97.38 17 TYR B O 1
ATOM 606 N N . LEU B 1 18 ? -1.306 0.658 3.564 1 98.06 18 LEU B N 1
ATOM 607 C CA . LEU B 1 18 ? -2.307 0.474 2.518 1 98.06 18 LEU B CA 1
ATOM 608 C C . LEU B 1 18 ? -2.582 -1.007 2.283 1 98.06 18 LEU B C 1
ATOM 610 O O . LEU B 1 18 ? -1.648 -1.805 2.164 1 98.06 18 LEU B O 1
ATOM 614 N N . ASN B 1 19 ? -3.834 -1.315 2.232 1 97.56 19 ASN B N 1
ATOM 615 C CA . ASN B 1 19 ? -4.258 -2.695 2.021 1 97.56 19 ASN B CA 1
ATOM 616 C C . ASN B 1 19 ? -4.039 -3.133 0.575 1 97.56 19 ASN B C 1
ATOM 618 O O . ASN B 1 19 ? -4.305 -2.369 -0.355 1 97.56 19 ASN B O 1
ATOM 622 N N . ILE B 1 20 ? -3.473 -4.312 0.417 1 97.69 20 ILE B N 1
ATOM 623 C CA . ILE B 1 20 ? -3.543 -5.008 -0.864 1 97.69 20 ILE B CA 1
ATOM 624 C C . ILE B 1 20 ? -4.734 -5.961 -0.869 1 97.69 20 ILE B C 1
ATOM 626 O O . ILE B 1 20 ? -4.746 -6.957 -0.141 1 97.69 20 ILE B O 1
ATOM 630 N N . PRO B 1 21 ? -5.711 -5.645 -1.642 1 96.38 21 PRO B N 1
ATOM 631 C CA . PRO B 1 21 ? -6.875 -6.539 -1.662 1 96.38 21 PRO B CA 1
ATOM 632 C C . PRO B 1 21 ? -6.492 -7.996 -1.905 1 96.38 21 PRO B C 1
ATOM 634 O O . PRO B 1 21 ? -5.594 -8.281 -2.701 1 96.38 21 PRO B O 1
ATOM 637 N N . ARG B 1 22 ? -7.242 -8.883 -1.296 1 94.44 22 ARG B N 1
ATOM 638 C CA . ARG B 1 22 ? -6.941 -10.312 -1.321 1 94.44 22 ARG B CA 1
ATOM 639 C C . ARG B 1 22 ? -6.926 -10.844 -2.75 1 94.44 22 ARG B C 1
ATOM 641 O O . ARG B 1 22 ? -6.082 -11.672 -3.102 1 94.44 22 ARG B O 1
ATOM 648 N N . GLU B 1 23 ? -7.914 -10.398 -3.529 1 94.38 23 GLU B N 1
ATOM 649 C CA . GLU B 1 23 ? -7.996 -10.844 -4.918 1 94.38 23 GLU B CA 1
ATOM 650 C C . GLU B 1 23 ? -6.723 -10.5 -5.684 1 94.38 23 GLU B C 1
ATOM 652 O O . GLU B 1 23 ? -6.27 -11.273 -6.527 1 94.38 23 GLU B O 1
ATOM 657 N N . ILE B 1 24 ? -6.164 -9.375 -5.406 1 96.38 24 ILE B N 1
ATOM 658 C CA . ILE B 1 24 ? -4.934 -8.953 -6.066 1 96.38 24 ILE B CA 1
ATOM 659 C C . ILE B 1 24 ? -3.76 -9.773 -5.547 1 96.38 24 ILE B C 1
ATOM 661 O O . ILE B 1 24 ? -2.922 -10.234 -6.324 1 96.38 24 ILE B O 1
ATOM 665 N N . VAL B 1 25 ? -3.691 -10.023 -4.215 1 95.25 25 VAL B N 1
ATOM 666 C CA . VAL B 1 25 ? -2.645 -10.844 -3.615 1 95.25 25 VAL B CA 1
ATOM 667 C C . VAL B 1 25 ? -2.623 -12.219 -4.273 1 95.25 25 VAL B C 1
ATOM 669 O O . VAL B 1 25 ? -1.565 -12.703 -4.691 1 95.25 25 VAL B O 1
ATOM 672 N N . ARG B 1 26 ? -3.746 -12.781 -4.398 1 94.94 26 ARG B N 1
ATOM 673 C CA . ARG B 1 26 ? -3.863 -14.125 -4.965 1 94.94 26 ARG B CA 1
ATOM 674 C C . ARG B 1 26 ? -3.502 -14.125 -6.445 1 94.94 26 ARG B C 1
ATOM 676 O O . ARG B 1 26 ? -2.752 -14.992 -6.902 1 94.94 26 ARG B O 1
ATOM 683 N N . ALA B 1 27 ? -3.996 -13.188 -7.191 1 95.62 27 ALA B N 1
ATOM 684 C CA . ALA B 1 27 ? -3.787 -13.133 -8.633 1 95.62 27 ALA B CA 1
ATOM 685 C C . ALA B 1 27 ? -2.312 -12.93 -8.969 1 95.62 27 ALA B C 1
ATOM 687 O O . ALA B 1 27 ? -1.812 -13.484 -9.953 1 95.62 27 ALA B O 1
ATOM 688 N N . LEU B 1 28 ? -1.649 -12.203 -8.141 1 95.44 28 LEU B N 1
ATOM 689 C CA . LEU B 1 28 ? -0.268 -11.844 -8.445 1 95.44 28 LEU B CA 1
ATOM 690 C C . LEU B 1 28 ? 0.705 -12.734 -7.684 1 95.44 28 LEU B C 1
ATOM 692 O O . LEU B 1 28 ? 1.919 -12.648 -7.879 1 95.44 28 LEU B O 1
ATOM 696 N N . GLY B 1 29 ? 0.113 -13.57 -6.801 1 94.06 29 GLY B N 1
ATOM 697 C CA . GLY B 1 29 ? 0.971 -14.43 -6.004 1 94.06 29 GLY B CA 1
ATOM 698 C C . GLY B 1 29 ? 1.871 -13.664 -5.051 1 94.06 29 GLY B C 1
ATOM 699 O O . GLY B 1 29 ? 3.062 -13.961 -4.941 1 94.06 29 GLY B O 1
ATOM 700 N N . ILE B 1 30 ? 1.421 -12.68 -4.457 1 94.56 30 ILE B N 1
ATOM 701 C CA . ILE B 1 30 ? 2.203 -11.891 -3.514 1 94.56 30 ILE B CA 1
ATOM 702 C C . ILE B 1 30 ? 2.389 -12.672 -2.217 1 94.56 30 ILE B C 1
ATOM 704 O O . ILE B 1 30 ? 1.437 -13.258 -1.694 1 94.56 30 ILE B O 1
ATOM 708 N N . THR B 1 31 ? 3.584 -12.648 -1.698 1 92.88 31 THR B N 1
ATOM 709 C CA . THR B 1 31 ? 3.916 -13.359 -0.466 1 92.88 31 THR B CA 1
ATOM 710 C C . THR B 1 31 ? 4.641 -12.43 0.509 1 92.88 31 THR B C 1
ATOM 712 O O . THR B 1 31 ? 4.957 -11.289 0.17 1 92.88 31 THR B O 1
ATOM 715 N N . SER B 1 32 ? 4.887 -12.977 1.741 1 91.75 32 SER B N 1
ATOM 716 C CA . SER B 1 32 ? 5.586 -12.227 2.779 1 91.75 32 SER B CA 1
ATOM 717 C C . SER B 1 32 ? 7.043 -11.977 2.396 1 91.75 32 SER B C 1
ATOM 719 O O . SER B 1 32 ? 7.719 -11.148 3.008 1 91.75 32 SER B O 1
ATOM 721 N N . GLU B 1 33 ? 7.531 -12.656 1.44 1 93.06 33 GLU B N 1
ATOM 722 C CA . GLU B 1 33 ? 8.938 -12.555 1.057 1 93.06 33 GLU B CA 1
ATOM 723 C C . GLU B 1 33 ? 9.133 -11.516 -0.043 1 93.06 33 GLU B C 1
ATOM 725 O O . GLU B 1 33 ? 10.266 -11.141 -0.354 1 93.06 33 GLU B O 1
ATOM 730 N N . ASP B 1 34 ? 8.031 -11.117 -0.627 1 94.25 34 ASP B N 1
ATOM 731 C CA . ASP B 1 34 ? 8.141 -10.117 -1.685 1 94.25 34 ASP B CA 1
ATOM 732 C C . ASP B 1 34 ? 8.703 -8.805 -1.144 1 94.25 34 ASP B C 1
ATOM 734 O O . ASP B 1 34 ? 8.477 -8.453 0.017 1 94.25 34 ASP B O 1
ATOM 738 N N . GLU B 1 35 ? 9.492 -8.156 -1.97 1 96.44 35 GLU B N 1
ATOM 739 C CA . GLU B 1 35 ? 10.039 -6.836 -1.682 1 96.44 35 GLU B CA 1
ATOM 740 C C . GLU B 1 35 ? 9.469 -5.781 -2.629 1 96.44 35 GLU B C 1
ATOM 742 O O . GLU B 1 35 ? 9.312 -6.035 -3.826 1 96.44 35 GLU B O 1
ATOM 747 N N . PHE B 1 36 ? 9.10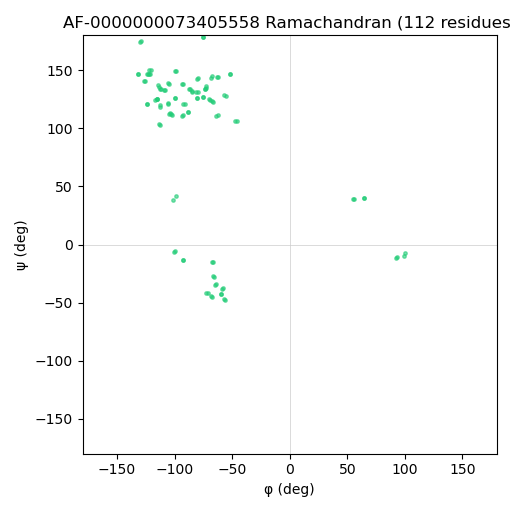9 -4.652 -2.049 1 97.12 36 PHE B N 1
ATOM 748 C CA . PHE B 1 36 ? 8.586 -3.543 -2.836 1 97.12 36 PHE B CA 1
ATOM 749 C C . PHE B 1 36 ? 9.445 -2.297 -2.658 1 97.12 36 PHE B C 1
ATOM 751 O O . PHE B 1 36 ? 10.008 -2.074 -1.587 1 97.12 36 PHE B O 1
ATOM 758 N N . VAL B 1 37 ? 9.539 -1.526 -3.707 1 97.44 37 VAL B N 1
ATOM 759 C CA . VAL B 1 37 ? 10.188 -0.219 -3.658 1 97.44 37 VAL B CA 1
ATOM 760 C C . VAL B 1 37 ? 9.156 0.877 -3.93 1 97.44 37 VAL B C 1
ATOM 762 O O . VAL B 1 37 ? 8.438 0.829 -4.93 1 97.44 37 VAL B O 1
ATOM 765 N N . LEU B 1 38 ? 9.078 1.793 -3.016 1 97.81 38 LEU B N 1
ATOM 766 C CA . LEU B 1 38 ? 8.102 2.869 -3.109 1 97.81 38 LEU B CA 1
ATOM 767 C C . LEU B 1 38 ? 8.648 4.035 -3.922 1 97.81 38 LEU B C 1
ATOM 769 O O . LEU B 1 38 ? 9.797 4.441 -3.738 1 97.81 38 LEU B O 1
ATOM 773 N N . SER B 1 39 ? 7.809 4.543 -4.848 1 97.44 39 SER B N 1
ATOM 774 C CA . SER B 1 39 ? 7.988 5.844 -5.484 1 97.44 39 SER B CA 1
ATOM 775 C C . SER B 1 39 ? 6.738 6.707 -5.34 1 97.44 39 SER B C 1
ATOM 777 O O . SER B 1 39 ? 5.617 6.195 -5.352 1 97.44 39 SER B O 1
ATOM 779 N N . VAL B 1 40 ? 6.965 7.914 -5.125 1 97.94 40 VAL B N 1
ATOM 780 C CA . VAL B 1 40 ? 5.875 8.883 -5.07 1 97.94 40 VAL B CA 1
ATOM 781 C C . VAL B 1 40 ? 5.781 9.625 -6.402 1 97.94 40 VAL B C 1
ATOM 783 O O . VAL B 1 40 ? 6.766 10.195 -6.879 1 97.94 40 VAL B O 1
ATOM 786 N N . GLU B 1 41 ? 4.602 9.602 -6.965 1 97.06 41 GLU B N 1
ATOM 787 C CA . GLU B 1 41 ? 4.387 10.219 -8.273 1 97.06 41 GLU B CA 1
ATOM 788 C C . GLU B 1 41 ? 3.275 11.258 -8.219 1 97.06 41 GLU B C 1
ATOM 790 O O . GLU B 1 41 ? 2.389 11.188 -7.367 1 97.06 41 GLU B O 1
ATOM 795 N N . ASN B 1 42 ? 3.418 12.258 -9 1 94.12 42 ASN B N 1
ATOM 796 C CA . ASN B 1 42 ? 2.346 13.211 -9.281 1 94.12 42 ASN B CA 1
ATOM 797 C C . ASN B 1 42 ? 1.747 12.992 -10.664 1 94.12 42 ASN B C 1
ATOM 799 O O . ASN B 1 42 ? 2.455 13.07 -11.672 1 94.12 42 ASN B O 1
ATOM 803 N N . ARG B 1 43 ? 0.532 12.57 -10.703 1 93.38 43 ARG B N 1
ATOM 804 C CA . ARG B 1 43 ? -0.179 12.352 -11.961 1 93.38 43 ARG B CA 1
ATOM 805 C C . ARG B 1 43 ? -1.329 13.344 -12.117 1 93.38 43 ARG B C 1
ATOM 807 O O . ARG B 1 43 ? -2.402 13.148 -11.539 1 93.38 43 ARG B O 1
ATOM 814 N N . ASP B 1 44 ? -1.159 14.32 -12.898 1 90.69 44 ASP B N 1
ATOM 815 C CA . ASP B 1 44 ? -2.186 15.32 -13.172 1 90.69 44 ASP B CA 1
ATOM 816 C C . ASP B 1 44 ? -2.68 15.969 -11.875 1 90.69 44 ASP B C 1
ATOM 818 O O . ASP B 1 44 ? -3.889 16.062 -11.648 1 90.69 44 ASP B O 1
ATOM 822 N N . GLY B 1 45 ? -1.772 16.25 -10.883 1 88.69 45 GLY B N 1
ATOM 823 C CA . GLY B 1 45 ? -2.125 16.922 -9.641 1 88.69 45 GLY B CA 1
ATOM 824 C C . GLY B 1 45 ? -2.482 15.969 -8.523 1 88.69 45 GLY B C 1
ATOM 825 O O . GLY B 1 45 ? -2.668 16.391 -7.375 1 88.69 45 GLY B O 1
ATOM 826 N N . ASP B 1 46 ? -2.65 14.742 -8.914 1 92.06 46 ASP B N 1
ATOM 827 C CA . ASP B 1 46 ? -2.943 13.742 -7.895 1 92.06 46 ASP B CA 1
ATOM 828 C C . ASP B 1 46 ? -1.664 13.07 -7.395 1 92.06 46 ASP B C 1
ATOM 830 O O . ASP B 1 46 ? -0.766 12.773 -8.18 1 92.06 46 ASP B O 1
ATOM 834 N N . ILE B 1 47 ? -1.628 12.891 -6.082 1 96 47 ILE B N 1
ATOM 835 C CA . ILE B 1 47 ? -0.528 12.148 -5.48 1 96 47 ILE B CA 1
ATOM 836 C C . ILE B 1 47 ? -0.782 10.648 -5.617 1 96 47 ILE B C 1
ATOM 838 O O . ILE B 1 47 ? -1.862 10.156 -5.277 1 96 47 ILE B O 1
ATOM 842 N N . VAL B 1 48 ? 0.259 9.984 -6.203 1 97.75 48 VAL B N 1
ATOM 843 C CA . VAL B 1 48 ? 0.155 8.539 -6.387 1 97.75 48 VAL B CA 1
ATOM 844 C C . VAL B 1 48 ? 1.343 7.848 -5.719 1 97.75 48 VAL B C 1
ATOM 846 O O . VAL B 1 48 ? 2.496 8.211 -5.965 1 97.75 48 VAL B O 1
ATOM 849 N N . LEU B 1 49 ? 1.084 6.945 -4.746 1 98.31 49 LEU B N 1
ATOM 850 C CA . LEU B 1 49 ? 2.098 6.07 -4.168 1 98.31 49 LEU B CA 1
ATOM 851 C C . LEU B 1 49 ? 2.221 4.777 -4.969 1 98.31 49 LEU B C 1
ATOM 853 O O . LEU B 1 49 ? 1.279 3.982 -5.023 1 98.31 49 LEU B O 1
ATOM 857 N N . CYS B 1 50 ? 3.377 4.566 -5.613 1 98.44 50 CYS B N 1
ATOM 858 C CA . CYS B 1 50 ? 3.576 3.393 -6.457 1 98.44 50 CYS B CA 1
ATOM 859 C C . CYS B 1 50 ? 4.613 2.455 -5.852 1 98.44 50 CYS B C 1
ATOM 861 O O . CYS B 1 50 ? 5.762 2.85 -5.633 1 98.44 50 CYS B O 1
ATOM 863 N N . TYR B 1 51 ? 4.199 1.248 -5.566 1 98.25 51 TYR B N 1
ATOM 864 C CA . TYR B 1 51 ? 5.051 0.19 -5.039 1 98.25 51 TYR B CA 1
ATOM 865 C C . TYR B 1 51 ? 5.418 -0.811 -6.125 1 98.25 51 TYR B C 1
ATOM 867 O O . TYR B 1 51 ? 4.57 -1.577 -6.586 1 98.25 51 TYR B O 1
ATOM 875 N N . ARG B 1 52 ? 6.719 -0.817 -6.465 1 98.25 52 ARG B N 1
ATOM 876 C CA . ARG B 1 52 ? 7.215 -1.744 -7.477 1 98.25 52 ARG B CA 1
ATOM 877 C C . ARG B 1 52 ? 7.715 -3.035 -6.84 1 98.25 52 ARG B C 1
ATOM 879 O O . ARG B 1 52 ? 8.562 -3.004 -5.941 1 98.25 52 ARG B O 1
ATOM 886 N N . ARG B 1 53 ? 7.113 -4.156 -7.238 1 96.75 53 ARG B N 1
ATOM 887 C CA . ARG B 1 53 ? 7.598 -5.457 -6.789 1 96.75 53 ARG B CA 1
ATOM 888 C C . ARG B 1 53 ? 8.977 -5.754 -7.367 1 96.75 53 ARG B C 1
ATOM 890 O O . ARG B 1 53 ? 9.172 -5.719 -8.586 1 96.75 53 ARG B O 1
ATOM 897 N N . VAL B 1 54 ? 9.906 -6 -6.43 1 92.88 54 VAL B N 1
ATOM 898 C CA . VAL B 1 54 ? 11.281 -6.234 -6.855 1 92.88 54 VAL B CA 1
ATOM 899 C C . VAL B 1 54 ? 11.469 -7.703 -7.223 1 92.88 54 VAL B C 1
ATOM 901 O O . VAL B 1 54 ? 10.969 -8.594 -6.527 1 92.88 54 VAL B O 1
ATOM 904 N N . LYS B 1 55 ? 12.016 -7.875 -8.305 1 80.25 55 LYS B N 1
ATOM 905 C CA . LYS B 1 55 ? 12.367 -9.234 -8.703 1 80.25 55 LYS B CA 1
ATOM 906 C C . LYS B 1 55 ? 13.5 -9.781 -7.84 1 80.25 55 LYS B C 1
ATOM 908 O O . LYS B 1 55 ? 14.406 -9.047 -7.453 1 80.25 55 LYS B O 1
ATOM 913 N N . LYS B 1 56 ? 13.102 -10.969 -7.254 1 71.5 56 LYS B N 1
ATOM 914 C CA . LYS B 1 56 ? 14.234 -11.602 -6.574 1 71.5 56 LYS B CA 1
ATOM 915 C C . LYS B 1 56 ? 15.336 -11.961 -7.559 1 71.5 56 LYS B C 1
ATOM 917 O O . LYS B 1 56 ? 15.062 -12.359 -8.695 1 71.5 56 LYS B O 1
ATOM 922 N N . SER B 1 57 ? 16.5 -11.227 -7.434 1 57.97 57 SER B N 1
ATOM 923 C CA . SER B 1 57 ? 17.609 -11.734 -8.219 1 57.97 57 SER B CA 1
ATOM 924 C C . SER B 1 57 ? 17.781 -13.234 -8.047 1 57.97 57 SER B C 1
ATOM 926 O O . SER B 1 57 ? 17.75 -13.742 -6.922 1 57.97 57 SER B O 1
ATOM 928 N N . GLN B 1 58 ? 17.438 -14.086 -8.984 1 43.88 58 GLN B N 1
ATOM 929 C CA . GLN B 1 58 ? 17.891 -15.477 -8.922 1 43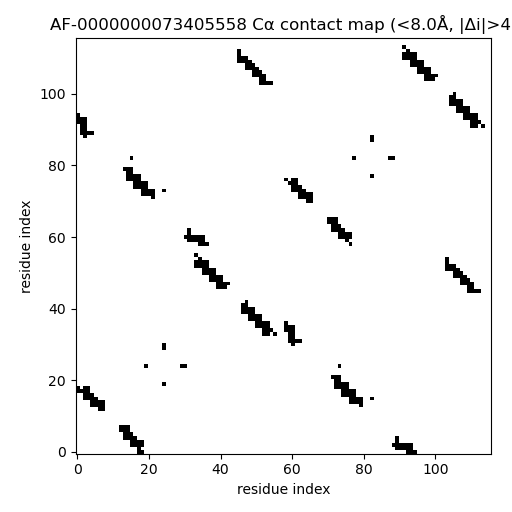.88 58 GLN B CA 1
ATOM 930 C C . GLN B 1 58 ? 19.312 -15.562 -8.414 1 43.88 58 GLN B C 1
ATOM 932 O O . GLN B 1 58 ? 20.156 -14.734 -8.766 1 43.88 58 GLN B O 1
#

pLDDT: mean 91.61, std 9.74, range [43.38, 98.44]

Secondary structure (DSSP, 8-state):
-PPEEE--SSTT--EEEEEE-HHHHHHHT--TT-EEEEEEEEETTEEEEEEEEEP---/-PPEEE--SSTT--EEEEEE-HHHHHHHT--TT-EEEEEEEEETTEEEEEEEEEP---

Solvent-accessible surface area (backbone atoms only — not comparable 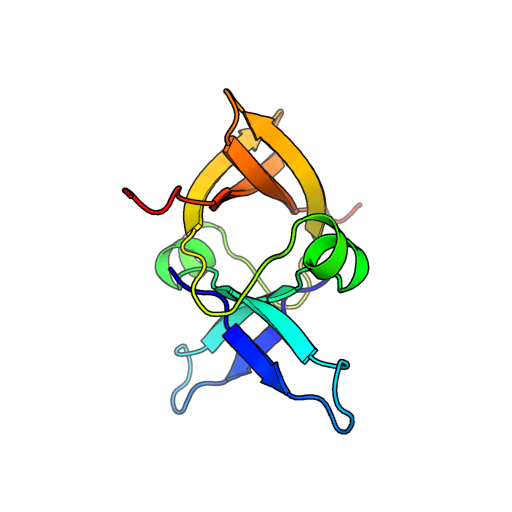to full-atom values): 6818 Å² total; per-residue (Å²): 85,55,46,47,74,42,78,39,100,48,94,87,46,52,43,41,26,40,74,47,56,59,70,57,35,63,73,69,63,64,53,74,81,42,37,34,48,81,45,80,43,77,58,95,88,30,50,26,47,31,34,34,48,51,75,77,80,126,84,54,46,47,73,43,78,39,98,46,94,87,48,53,46,40,26,41,73,49,56,58,70,56,33,61,75,68,62,65,52,74,80,43,36,34,47,80,45,82,42,74,59,94,88,31,50,28,46,31,33,34,49,52,74,76,79,127

Organism: Sulfolobus acidocaldarius (strain ATCC 33909 / DSM 639 / JCM 8929 / NBRC 15157 / NCIMB 11770) (NCBI:txid330779)

Foldseek 3Di:
DAWDWDDDPDPPPIDTHDDDDPVNCVVVVPDPPWDWDWDWDQDPNDIDIDTDTDDDPD/DAWDWDDDPDPPPIDTHDDDDPVNCVVVVPDPPWDWDWDWDQDPNDIDIDTDTDDDPD

Radius of gyration: 14.43 Å; Cα contacts (8 Å, |Δi|>4): 212; chains: 2; bounding box: 33×40×40 Å

Nearest PDB structures (foldseek):
  7xi6-assembly1_B  TM=9.410E-01  e=9.692E-07  Saccharolobus solfataricus
  7xi6-assembly1_A  TM=9.156E-01  e=4.430E-06  Saccharolobus solfataricus
  3o27-assembly1_A  TM=9.873E-01  e=9.632E-04  Saccharolobus islandicus
  3o27-assembly1_B  TM=8.352E-01  e=1.292E-02  Saccharolobus islandicus
  7cqd-assembly2_B  TM=3.231E-01  e=7.734E+00  Aquifex aeolicus VF5

Sequence (116 aa):
MKPLIHKGSKPGQESYYLNIPREIVRALGITSEDEFVLSVENRDGDIVLCYRRVKKSQMKPLIHKGSKPGQESYYLNIPREIVRALGITSEDEFVLSVENRDGDIVLCYRRVKKSQ